Protein AF-A0A7W0VIK3-F1 (afdb_monomer_lite)

Radius of gyration: 18.2 Å; chains: 1; bounding box: 55×22×30 Å

Foldseek 3Di:
DDDPPPPDDPDDDPVCCVVCVPDDCPVVVVLVVDDPVVSVVVVVVVVVVVVVVVVVVVPD

Secondary structure (DSSP, 8-state):
----GGG---SPPHHHHHHHTT---HHHHHHHTS-HHHHHHHHHHHHHHHHHHHHHHH--

Sequence (60 aa):
MSLDLSLVSLETNPVIEAYKKDVDRTLIRENLKLTTEERLLKMMSMLRFTAEVRASRVKK

Structure (mmCIF, N/CA/C/O backbone):
data_AF-A0A7W0VIK3-F1
#
_entry.id   AF-A0A7W0VIK3-F1
#
loop_
_atom_site.group_PDB
_atom_site.id
_atom_site.type_symbol
_atom_site.label_atom_id
_atom_site.label_alt_id
_atom_site.label_comp_id
_atom_site.label_asym_id
_atom_site.label_entity_id
_atom_site.label_seq_id
_atom_site.pdbx_PDB_ins_code
_atom_site.Cartn_x
_atom_site.Cartn_y
_atom_site.Cartn_z
_atom_site.occupancy
_atom_site.B_iso_or_equiv
_atom_site.auth_seq_id
_atom_site.auth_comp_id
_atom_site.auth_asym_id
_atom_site.auth_atom_id
_atom_site.pdbx_PDB_model_num
ATOM 1 N N . MET A 1 1 ? 22.117 -4.207 13.408 1.00 44.66 1 MET A N 1
ATOM 2 C CA . MET A 1 1 ? 22.004 -5.070 12.215 1.00 44.66 1 MET A CA 1
ATOM 3 C C . MET A 1 1 ? 21.847 -4.148 11.017 1.00 44.66 1 MET A C 1
ATOM 5 O O . MET A 1 1 ? 20.777 -3.587 10.831 1.00 44.66 1 MET A O 1
ATOM 9 N N . SER A 1 2 ? 22.941 -3.849 10.319 1.00 58.62 2 SER A N 1
ATOM 10 C CA . SER A 1 2 ? 22.930 -2.977 9.142 1.00 58.62 2 SER A CA 1
ATOM 11 C C . SER A 1 2 ? 22.404 -3.771 7.949 1.00 58.62 2 SER A C 1
ATOM 13 O O . SER A 1 2 ? 23.033 -4.745 7.542 1.00 58.62 2 SER A O 1
ATOM 15 N N . LEU A 1 3 ? 21.236 -3.392 7.432 1.00 62.84 3 LEU A N 1
ATOM 16 C CA . LEU A 1 3 ? 20.741 -3.899 6.155 1.00 62.84 3 LEU A CA 1
ATOM 17 C C . LEU A 1 3 ? 21.626 -3.316 5.056 1.00 62.84 3 LEU A C 1
ATOM 19 O O . LEU A 1 3 ? 21.661 -2.101 4.869 1.00 62.84 3 LEU A O 1
ATOM 23 N N . ASP A 1 4 ? 22.359 -4.180 4.368 1.00 66.94 4 ASP A N 1
ATOM 24 C CA . ASP A 1 4 ? 23.071 -3.807 3.157 1.00 66.94 4 ASP A CA 1
ATOM 25 C C . ASP A 1 4 ? 22.048 -3.583 2.033 1.00 66.94 4 ASP A C 1
ATOM 27 O O . ASP A 1 4 ? 21.485 -4.526 1.475 1.00 66.94 4 ASP A O 1
ATOM 31 N N . LEU A 1 5 ? 21.762 -2.312 1.740 1.00 65.12 5 LEU A N 1
ATOM 32 C CA . LEU A 1 5 ? 20.855 -1.919 0.660 1.00 65.12 5 LEU A CA 1
ATOM 33 C C . LEU A 1 5 ? 21.469 -2.107 -0.740 1.00 65.12 5 LEU A C 1
ATOM 35 O O . LEU A 1 5 ? 20.760 -1.904 -1.725 1.00 65.12 5 LEU A O 1
ATOM 39 N N . SER A 1 6 ? 22.737 -2.522 -0.861 1.00 70.50 6 SER A N 1
ATOM 40 C CA . SER A 1 6 ? 23.395 -2.725 -2.162 1.00 70.50 6 SER A CA 1
ATOM 41 C C . SER A 1 6 ? 22.832 -3.902 -2.974 1.00 70.50 6 SER A C 1
ATOM 43 O O . SER A 1 6 ? 23.067 -3.989 -4.177 1.00 70.50 6 SER A O 1
ATOM 45 N N . LEU A 1 7 ? 22.029 -4.774 -2.352 1.00 69.12 7 LEU A N 1
ATOM 46 C CA . LEU A 1 7 ? 21.400 -5.927 -3.008 1.00 69.12 7 LEU A CA 1
ATOM 47 C C . LEU A 1 7 ? 20.166 -5.576 -3.856 1.00 69.12 7 LEU A C 1
ATOM 49 O O . LEU A 1 7 ? 19.676 -6.427 -4.601 1.00 69.12 7 LEU A O 1
ATOM 53 N N . VAL A 1 8 ? 19.631 -4.356 -3.753 1.00 77.56 8 VAL A N 1
ATOM 54 C CA . VAL A 1 8 ? 18.421 -3.958 -4.488 1.00 77.56 8 VAL A CA 1
ATOM 55 C C . VAL A 1 8 ? 18.811 -3.165 -5.732 1.00 77.56 8 VAL A C 1
ATOM 57 O O . VAL A 1 8 ? 19.082 -1.969 -5.666 1.00 77.56 8 VAL A O 1
ATOM 60 N N . SER A 1 9 ? 18.809 -3.834 -6.886 1.00 81.75 9 SER A N 1
ATOM 61 C CA . SER A 1 9 ? 18.945 -3.160 -8.180 1.00 81.75 9 SER A CA 1
ATOM 62 C C . SER A 1 9 ? 17.678 -2.365 -8.505 1.00 81.75 9 SER A C 1
ATOM 64 O O . SER A 1 9 ? 16.572 -2.906 -8.462 1.00 81.75 9 SER A O 1
ATOM 66 N N . LEU A 1 10 ? 17.844 -1.084 -8.841 1.00 83.69 10 LEU A N 1
ATOM 67 C CA . LEU A 1 10 ? 16.768 -0.216 -9.335 1.00 83.69 10 LEU A CA 1
ATOM 68 C C . LEU A 1 10 ? 16.605 -0.292 -10.860 1.00 83.69 10 LEU A C 1
ATOM 70 O O . LEU A 1 10 ? 15.708 0.347 -11.411 1.00 83.69 10 LEU A O 1
ATOM 74 N N . GLU A 1 11 ? 17.458 -1.070 -11.531 1.00 90.19 11 GLU A N 1
ATOM 75 C CA . GLU A 1 11 ? 17.331 -1.328 -12.958 1.00 90.19 11 GLU A CA 1
ATOM 76 C C . GLU A 1 11 ? 16.022 -2.052 -13.265 1.00 90.19 11 GLU A C 1
ATOM 78 O O . GLU A 1 11 ? 15.516 -2.876 -12.495 1.00 90.19 11 GLU A O 1
ATOM 83 N N . THR A 1 12 ? 15.469 -1.748 -14.433 1.00 88.56 12 THR A N 1
ATOM 84 C CA . THR A 1 12 ? 14.208 -2.349 -14.859 1.00 88.56 12 THR A CA 1
ATOM 85 C C . THR A 1 12 ? 14.410 -3.842 -15.114 1.00 88.56 12 THR A C 1
ATOM 87 O O . THR A 1 12 ? 15.230 -4.235 -15.941 1.00 88.56 12 THR A O 1
ATOM 90 N N . ASN A 1 13 ? 13.642 -4.689 -14.426 1.00 93.38 13 ASN A N 1
ATOM 91 C CA . ASN A 1 13 ? 13.698 -6.138 -14.604 1.00 93.38 13 ASN A CA 1
ATOM 92 C C . ASN A 1 13 ? 12.532 -6.606 -15.498 1.00 93.38 13 ASN A C 1
ATOM 94 O O . ASN A 1 13 ? 11.374 -6.380 -15.137 1.00 93.38 13 ASN A O 1
ATOM 98 N N . PRO A 1 14 ? 12.792 -7.300 -16.621 1.00 94.81 14 PRO A N 1
ATOM 99 C CA . PRO A 1 14 ? 11.752 -7.687 -17.577 1.00 94.81 14 PRO A CA 1
ATOM 100 C C . PRO A 1 14 ? 10.686 -8.614 -16.978 1.00 94.81 14 PRO A C 1
ATOM 102 O O . PRO A 1 14 ? 9.516 -8.519 -17.348 1.00 94.81 14 PRO A O 1
ATOM 105 N N . VAL A 1 15 ? 11.054 -9.472 -16.019 1.00 94.50 15 VAL A N 1
ATOM 106 C CA . VAL A 1 15 ? 10.094 -10.327 -15.303 1.00 94.50 15 VAL A CA 1
ATOM 107 C C . VAL A 1 15 ? 9.191 -9.473 -14.417 1.00 94.50 15 VAL A C 1
ATOM 109 O O . VAL A 1 15 ? 7.976 -9.655 -14.426 1.00 94.50 15 VAL A O 1
ATOM 112 N N . ILE A 1 16 ? 9.758 -8.500 -13.696 1.00 92.69 16 ILE A N 1
ATOM 113 C CA . ILE A 1 16 ? 8.970 -7.575 -12.871 1.00 92.69 16 ILE A CA 1
ATOM 114 C C . ILE A 1 16 ? 8.000 -6.787 -13.750 1.00 92.69 16 ILE A C 1
ATOM 116 O O . ILE A 1 16 ? 6.820 -6.720 -13.420 1.00 92.69 16 ILE A O 1
ATOM 120 N N . GLU A 1 17 ? 8.448 -6.239 -14.882 1.00 94.69 17 GLU A N 1
ATOM 121 C CA . GLU A 1 17 ? 7.570 -5.489 -15.789 1.00 94.69 17 GLU A CA 1
ATOM 122 C C . GLU A 1 17 ? 6.421 -6.341 -16.333 1.00 94.69 17 GLU A C 1
ATOM 124 O O . GLU A 1 17 ? 5.276 -5.881 -16.346 1.00 94.69 17 GLU A O 1
ATOM 129 N N . ALA A 1 18 ? 6.700 -7.594 -16.710 1.00 96.31 18 ALA A N 1
ATOM 130 C CA . ALA A 1 18 ? 5.693 -8.512 -17.230 1.00 96.31 18 ALA A CA 1
ATOM 131 C C . ALA A 1 18 ? 4.547 -8.758 -16.235 1.00 96.31 18 ALA A C 1
ATOM 133 O O . ALA A 1 18 ? 3.389 -8.779 -16.650 1.00 96.31 18 ALA A O 1
ATOM 134 N N . TYR A 1 19 ? 4.849 -8.895 -14.938 1.00 94.31 19 TYR A N 1
ATOM 135 C CA . TYR A 1 19 ? 3.832 -9.084 -13.894 1.00 94.31 19 TYR A CA 1
ATOM 136 C C . TYR A 1 19 ? 3.247 -7.770 -13.366 1.00 94.31 19 TYR A C 1
ATOM 138 O O . TYR A 1 19 ? 2.100 -7.733 -12.931 1.00 94.31 19 TYR A O 1
ATOM 146 N N . LYS A 1 20 ? 4.008 -6.672 -13.404 1.00 93.19 20 LYS A N 1
ATOM 147 C CA . LYS A 1 20 ? 3.579 -5.358 -12.902 1.00 93.19 20 LYS A CA 1
ATOM 148 C C . LYS A 1 20 ? 2.536 -4.694 -13.797 1.00 93.19 20 LYS A C 1
ATOM 150 O O . LYS A 1 20 ? 1.783 -3.858 -13.299 1.00 93.19 20 LYS A O 1
ATOM 155 N N . LYS A 1 21 ? 2.510 -5.021 -15.094 1.00 94.44 21 LYS A N 1
ATOM 156 C CA . LYS A 1 21 ? 1.685 -4.333 -16.102 1.00 94.44 21 LYS A CA 1
ATOM 157 C C . LYS A 1 21 ? 0.188 -4.295 -15.757 1.00 94.44 21 LYS A C 1
ATOM 159 O O . LYS A 1 21 ? -0.439 -3.265 -15.970 1.00 94.44 21 LYS A O 1
ATOM 164 N N . ASP A 1 22 ? -0.340 -5.363 -15.157 1.00 94.81 22 ASP A N 1
ATOM 165 C CA . ASP A 1 22 ? -1.771 -5.506 -14.845 1.00 94.81 22 ASP A CA 1
ATOM 166 C C . ASP A 1 22 ? -2.096 -5.190 -13.374 1.00 94.81 22 ASP A C 1
ATOM 168 O O . ASP A 1 22 ? -3.229 -5.345 -12.919 1.00 94.81 22 ASP A O 1
ATOM 172 N N . VAL A 1 23 ? -1.105 -4.735 -12.599 1.00 94.62 23 VAL A N 1
ATOM 173 C CA . VAL A 1 23 ? -1.301 -4.357 -11.198 1.00 94.62 23 VAL A CA 1
ATOM 174 C C . VAL A 1 23 ? -1.725 -2.894 -11.127 1.00 94.62 23 VAL A C 1
ATOM 176 O O . VAL A 1 23 ? -0.929 -1.988 -11.398 1.00 94.62 23 VAL A O 1
ATOM 179 N N . ASP 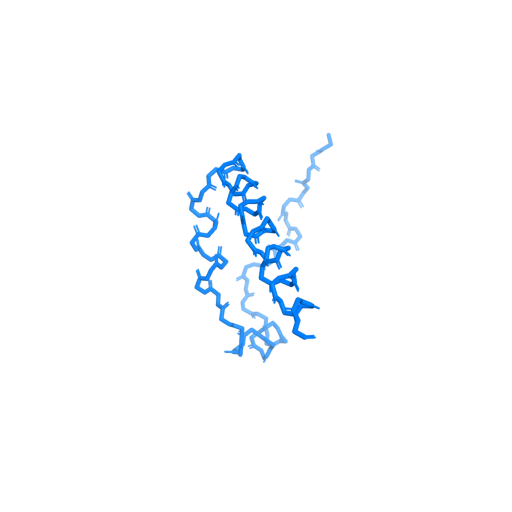A 1 24 ? -2.953 -2.643 -10.667 1.00 96.12 24 ASP A N 1
ATOM 180 C CA . ASP A 1 24 ? -3.355 -1.297 -10.265 1.00 96.12 24 ASP A CA 1
ATOM 181 C C . ASP A 1 24 ? -2.604 -0.887 -8.989 1.00 96.12 24 ASP A C 1
ATOM 183 O O . ASP A 1 24 ? -2.854 -1.357 -7.877 1.00 96.12 24 ASP A O 1
ATOM 187 N N . ARG A 1 25 ? -1.644 0.021 -9.165 1.00 95.19 25 ARG A N 1
ATOM 188 C CA . ARG A 1 25 ? -0.793 0.536 -8.087 1.00 95.19 25 ARG A CA 1
ATOM 189 C C . ARG A 1 25 ? -1.329 1.826 -7.472 1.00 95.19 25 ARG A C 1
ATOM 191 O O . ARG A 1 25 ? -0.636 2.403 -6.636 1.00 95.19 25 ARG A O 1
ATOM 198 N N . THR A 1 26 ? -2.516 2.292 -7.860 1.00 96.06 26 THR A N 1
ATOM 199 C CA . THR A 1 26 ? -3.098 3.552 -7.372 1.00 96.06 26 THR A CA 1
ATOM 200 C C . THR A 1 26 ? -3.211 3.536 -5.850 1.00 96.06 26 THR A C 1
ATOM 202 O O . THR A 1 26 ? -2.600 4.364 -5.176 1.00 96.06 26 THR A O 1
ATOM 205 N N . LEU A 1 27 ? -3.868 2.522 -5.279 1.00 94.31 27 LEU A N 1
ATOM 206 C CA . LEU A 1 27 ? -4.009 2.403 -3.822 1.00 94.31 27 LEU A CA 1
ATOM 207 C C . LEU A 1 27 ? -2.677 2.165 -3.100 1.00 94.31 27 LEU A C 1
ATOM 209 O O . LEU A 1 27 ? -2.498 2.647 -1.982 1.00 94.31 27 LEU A O 1
ATOM 213 N N . ILE A 1 28 ? -1.738 1.450 -3.728 1.00 93.75 28 ILE A N 1
ATOM 214 C CA . ILE A 1 28 ? -0.398 1.233 -3.167 1.00 93.75 28 ILE A CA 1
ATOM 215 C C . ILE A 1 28 ? 0.319 2.578 -3.021 1.00 93.75 28 ILE A C 1
ATOM 217 O O . ILE A 1 28 ? 0.825 2.887 -1.945 1.00 93.75 28 ILE A O 1
ATOM 221 N N . ARG A 1 29 ? 0.313 3.404 -4.073 1.00 96.38 29 ARG A N 1
ATOM 222 C CA . ARG A 1 29 ? 0.936 4.733 -4.060 1.00 96.38 29 ARG A CA 1
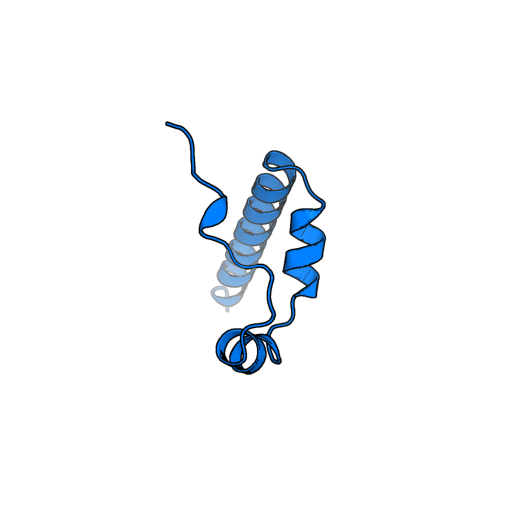ATOM 223 C C . ARG A 1 29 ? 0.271 5.670 -3.061 1.00 96.38 29 ARG A C 1
ATOM 225 O O . ARG A 1 29 ? 0.986 6.319 -2.307 1.00 96.38 29 ARG A O 1
ATOM 232 N N . GLU A 1 30 ? -1.058 5.705 -3.000 1.00 97.00 30 GLU A N 1
ATOM 233 C CA . GLU A 1 30 ? -1.756 6.540 -2.014 1.00 97.00 30 GLU A CA 1
ATOM 234 C C . GLU A 1 30 ? -1.441 6.115 -0.574 1.00 97.00 30 GLU A C 1
ATOM 236 O O . GLU A 1 30 ? -1.203 6.963 0.277 1.00 97.00 30 GLU A O 1
ATOM 241 N N . ASN A 1 31 ? -1.360 4.812 -0.288 1.00 96.56 31 ASN A N 1
ATOM 242 C CA . ASN A 1 31 ? -0.988 4.336 1.047 1.00 96.56 31 ASN A CA 1
ATOM 243 C C . ASN A 1 31 ? 0.482 4.603 1.398 1.00 96.56 31 ASN A C 1
ATOM 245 O O . A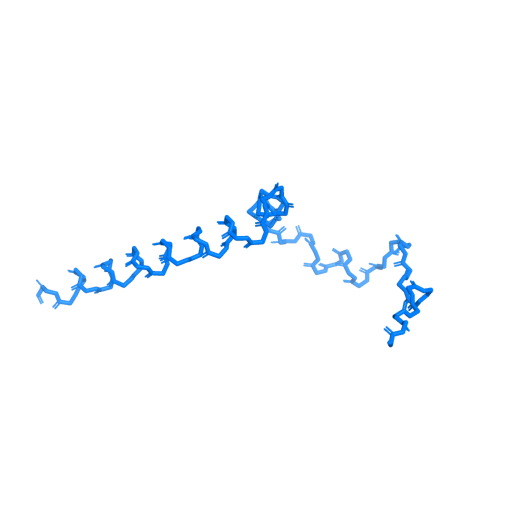SN A 1 31 ? 0.801 4.735 2.575 1.00 96.56 31 ASN A O 1
ATOM 249 N N . LEU A 1 32 ? 1.379 4.676 0.409 1.00 96.75 32 LEU A N 1
ATOM 250 C CA . LEU A 1 32 ? 2.789 5.007 0.634 1.00 96.75 32 LEU A CA 1
ATOM 251 C C . LEU A 1 32 ? 3.008 6.476 1.015 1.00 96.75 32 LEU A C 1
ATOM 253 O O . LEU A 1 32 ? 4.026 6.768 1.633 1.00 96.75 32 LEU A O 1
ATOM 257 N N . LYS A 1 33 ? 2.061 7.372 0.703 1.00 97.44 33 LYS A N 1
ATOM 258 C CA . LYS A 1 33 ? 2.083 8.772 1.164 1.00 97.44 33 LYS A CA 1
ATOM 259 C C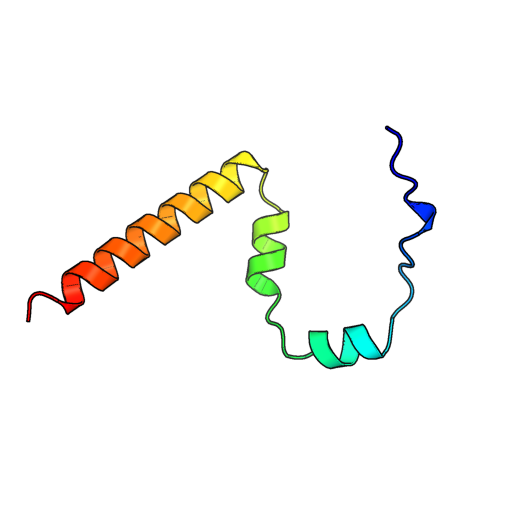 . LYS A 1 33 ? 1.731 8.922 2.647 1.00 97.44 33 LYS A C 1
ATOM 261 O O . LYS A 1 33 ? 2.041 9.949 3.235 1.00 97.44 33 LYS A O 1
ATOM 266 N N . LEU A 1 34 ? 1.064 7.924 3.228 1.00 98.00 34 LEU A N 1
ATOM 267 C CA . LEU A 1 34 ? 0.638 7.934 4.623 1.00 98.00 34 LEU A CA 1
ATOM 268 C C . LEU A 1 34 ? 1.767 7.477 5.547 1.00 98.00 34 LEU A C 1
ATOM 270 O O . LEU A 1 34 ? 2.549 6.574 5.214 1.00 98.00 34 LEU A O 1
ATOM 274 N N . THR A 1 35 ? 1.771 8.021 6.759 1.00 98.38 35 THR A N 1
ATOM 275 C CA . THR A 1 35 ? 2.558 7.478 7.867 1.00 98.38 35 THR A CA 1
ATOM 276 C C . THR A 1 35 ? 2.157 6.028 8.157 1.00 98.38 35 THR A C 1
ATOM 278 O O . THR A 1 35 ? 1.105 5.525 7.740 1.00 98.38 35 THR A O 1
ATOM 281 N N . THR A 1 36 ? 3.016 5.309 8.877 1.00 97.44 36 THR A N 1
ATOM 282 C CA . THR A 1 36 ? 2.732 3.927 9.280 1.00 97.44 36 THR A CA 1
ATOM 283 C C . THR A 1 36 ? 1.437 3.829 10.088 1.00 97.44 36 THR A C 1
ATOM 285 O O . THR A 1 36 ? 0.626 2.942 9.825 1.00 97.44 36 THR A O 1
ATOM 288 N N . GLU A 1 37 ? 1.211 4.757 11.020 1.00 98.38 37 GLU A N 1
ATOM 289 C CA . GLU A 1 37 ? 0.011 4.786 11.860 1.00 98.38 37 GLU A CA 1
ATOM 290 C C . GLU A 1 37 ? -1.261 5.017 11.038 1.00 98.38 37 GLU A C 1
ATOM 292 O O . GLU A 1 37 ? -2.195 4.217 11.104 1.00 98.38 37 GLU A O 1
ATOM 297 N N . GLU A 1 38 ? -1.283 6.046 10.189 1.00 98.56 38 GLU A N 1
ATOM 298 C CA . GLU A 1 38 ? -2.436 6.350 9.332 1.00 98.56 38 GLU A CA 1
ATOM 299 C C . GLU A 1 38 ? -2.810 5.167 8.430 1.00 98.56 38 GLU A C 1
ATOM 301 O O . GLU A 1 38 ? -3.989 4.864 8.233 1.00 98.56 38 GLU A O 1
ATOM 306 N N . ARG A 1 39 ? -1.811 4.451 7.905 1.00 97.38 39 ARG A N 1
ATOM 307 C CA . ARG A 1 39 ? -2.024 3.260 7.075 1.00 97.38 39 ARG A CA 1
ATOM 308 C C . ARG A 1 39 ? -2.689 2.130 7.854 1.00 97.38 39 ARG A C 1
ATOM 310 O O . ARG A 1 39 ? -3.591 1.480 7.323 1.00 97.38 39 ARG A O 1
ATOM 317 N N . LEU A 1 40 ? -2.270 1.907 9.100 1.00 97.62 40 LEU A N 1
ATOM 318 C CA . LEU A 1 40 ? -2.877 0.909 9.980 1.00 97.62 40 LEU A CA 1
ATOM 319 C C . LEU A 1 40 ? -4.317 1.289 10.328 1.00 97.62 40 LEU A C 1
ATOM 321 O O . LEU A 1 40 ? -5.216 0.461 10.180 1.00 97.62 40 LEU A O 1
ATOM 325 N N . LEU A 1 41 ? -4.565 2.549 10.694 1.00 98.38 41 LEU A N 1
ATOM 326 C CA . LEU A 1 41 ? -5.913 3.044 10.985 1.00 98.38 41 LEU A CA 1
ATOM 327 C C . LEU A 1 41 ? -6.846 2.904 9.775 1.00 98.38 41 LEU A C 1
ATOM 329 O O . LEU A 1 41 ? -7.971 2.409 9.905 1.00 98.38 41 LEU A O 1
ATOM 333 N N . LYS A 1 42 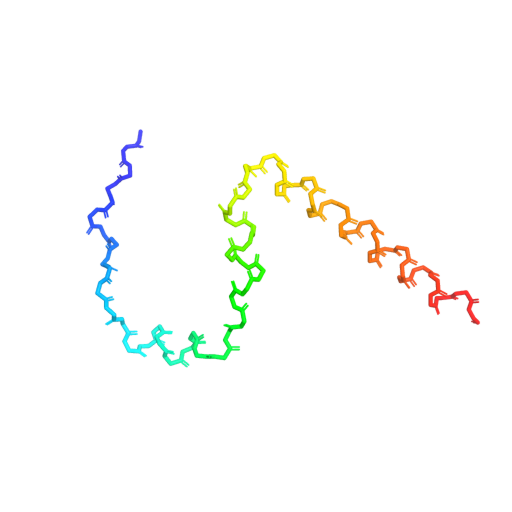? -6.361 3.262 8.579 1.00 97.25 42 LYS A N 1
ATOM 334 C CA . LYS A 1 42 ? -7.089 3.081 7.318 1.00 97.25 42 LYS A CA 1
ATOM 335 C C . LYS A 1 42 ? -7.406 1.607 7.054 1.00 97.25 42 LYS A C 1
ATOM 337 O O . LYS A 1 42 ? -8.543 1.286 6.714 1.00 97.25 42 LYS A O 1
ATOM 342 N N . MET A 1 43 ? -6.442 0.704 7.251 1.00 96.75 43 MET A N 1
ATOM 343 C CA . MET A 1 43 ? -6.655 -0.742 7.106 1.00 96.75 43 MET A CA 1
ATOM 344 C C . MET A 1 43 ? -7.721 -1.258 8.081 1.00 96.75 43 MET A C 1
ATOM 346 O O . MET A 1 43 ? -8.642 -1.958 7.665 1.00 96.75 43 MET A O 1
ATOM 350 N N . MET A 1 44 ? -7.641 -0.885 9.361 1.00 98.19 44 MET A N 1
ATOM 351 C CA . MET A 1 44 ? -8.619 -1.290 10.377 1.00 98.19 44 MET A CA 1
ATOM 352 C C . MET A 1 44 ? -10.033 -0.805 10.038 1.00 98.19 44 MET A C 1
ATOM 354 O O . MET A 1 44 ? -10.995 -1.550 10.216 1.00 98.19 44 MET A O 1
ATOM 358 N N . SER A 1 45 ? -10.163 0.425 9.528 1.00 97.94 45 SER A N 1
ATOM 359 C CA . SER A 1 45 ? -11.440 0.971 9.054 1.00 97.94 45 SER A CA 1
ATOM 360 C C . SER A 1 45 ? -12.038 0.123 7.927 1.00 97.94 45 SER A C 1
ATOM 362 O O . SER A 1 45 ? -13.190 -0.302 8.015 1.00 97.94 45 SER A O 1
ATOM 364 N N . MET A 1 46 ? -11.229 -0.217 6.917 1.00 96.75 46 MET A N 1
ATOM 365 C CA . MET A 1 46 ? -11.668 -1.066 5.806 1.00 96.75 46 MET A CA 1
ATOM 366 C C . MET A 1 46 ? -12.082 -2.463 6.279 1.00 96.75 4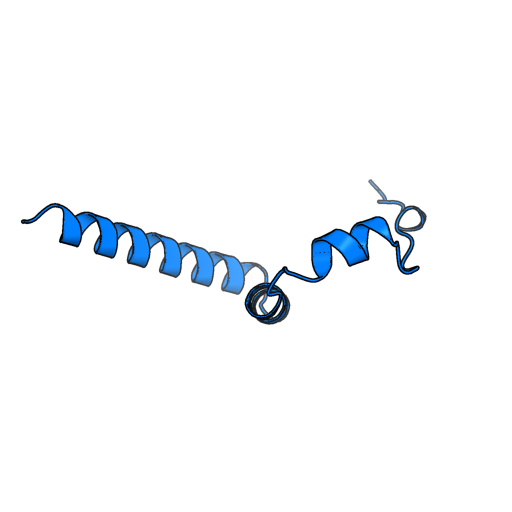6 MET A C 1
ATOM 368 O O . MET A 1 46 ? -13.110 -2.974 5.843 1.00 96.75 46 MET A O 1
ATOM 372 N N . LEU A 1 47 ? -11.331 -3.076 7.200 1.00 97.44 47 LEU A N 1
ATOM 373 C CA . LEU A 1 47 ? -11.684 -4.386 7.755 1.00 97.44 47 LEU A CA 1
ATOM 374 C C . LEU A 1 47 ? -13.041 -4.352 8.472 1.00 97.44 47 LEU A C 1
ATOM 376 O O . LEU A 1 47 ? -13.880 -5.213 8.202 1.00 97.44 47 LEU A O 1
ATOM 380 N N . ARG A 1 48 ? -13.295 -3.335 9.309 1.00 97.81 48 ARG A N 1
ATOM 381 C CA . ARG A 1 48 ? -14.603 -3.144 9.963 1.00 97.81 48 ARG A CA 1
ATOM 382 C C . ARG A 1 48 ? -15.732 -3.010 8.945 1.00 97.81 48 ARG A C 1
ATOM 384 O O . ARG A 1 48 ? -16.694 -3.769 9.014 1.00 97.81 48 ARG A O 1
ATOM 391 N N . PHE A 1 49 ? -15.559 -2.148 7.944 1.00 96.62 49 PHE A N 1
ATOM 392 C CA . PHE A 1 49 ? -16.536 -1.986 6.867 1.00 96.62 49 PHE A CA 1
ATOM 393 C C . PHE A 1 49 ? -16.834 -3.316 6.153 1.00 96.62 49 PHE A C 1
ATOM 395 O O . PHE A 1 49 ? -17.990 -3.683 5.954 1.00 96.62 49 PHE A O 1
ATOM 402 N N . THR A 1 50 ? -15.806 -4.099 5.809 1.00 96.44 50 THR A N 1
ATOM 403 C CA . THR A 1 50 ? -16.025 -5.398 5.150 1.00 96.44 50 THR A CA 1
ATOM 404 C C . THR A 1 50 ? -16.745 -6.406 6.042 1.00 96.44 50 THR A C 1
ATOM 406 O O . THR A 1 50 ? -17.546 -7.196 5.537 1.00 96.44 50 THR A O 1
ATOM 409 N N . ALA A 1 51 ? -16.493 -6.385 7.353 1.00 96.31 51 ALA A N 1
ATOM 410 C CA . ALA A 1 51 ? -17.198 -7.232 8.306 1.00 96.31 51 ALA A CA 1
ATOM 411 C C . ALA A 1 51 ? -18.690 -6.871 8.363 1.00 96.31 51 ALA A C 1
ATOM 413 O O . ALA A 1 51 ? -19.536 -7.760 8.281 1.00 96.31 51 ALA A O 1
ATOM 414 N N . GLU A 1 52 ? -19.013 -5.578 8.403 1.00 95.81 52 GLU A N 1
ATOM 415 C CA . GLU A 1 52 ? -20.393 -5.079 8.382 1.00 95.81 52 GLU A CA 1
ATOM 416 C C . GLU A 1 52 ? -21.121 -5.451 7.082 1.00 95.81 52 GLU A C 1
ATOM 418 O O . GLU A 1 52 ? -22.238 -5.972 7.120 1.00 95.81 52 GLU A O 1
ATOM 423 N N . VAL A 1 53 ? -20.471 -5.274 5.926 1.00 95.75 53 VAL A N 1
ATOM 424 C CA . VAL A 1 53 ? -21.026 -5.669 4.619 1.00 95.75 53 VAL A CA 1
ATOM 425 C C . VAL A 1 53 ? -21.263 -7.180 4.534 1.00 95.75 53 VAL A C 1
ATOM 427 O O . VAL A 1 53 ? -22.238 -7.626 3.931 1.00 95.75 53 VAL A O 1
ATOM 430 N N . ARG A 1 54 ? -20.389 -8.000 5.125 1.00 94.00 54 ARG A N 1
ATOM 431 C CA . ARG A 1 54 ? -20.604 -9.455 5.188 1.00 94.00 54 ARG A CA 1
ATOM 432 C C . ARG A 1 54 ? -21.786 -9.798 6.088 1.00 94.00 54 ARG A C 1
ATOM 434 O O . ARG A 1 54 ? -22.627 -10.595 5.686 1.00 94.00 54 ARG A O 1
ATOM 441 N N . ALA A 1 55 ? -21.878 -9.176 7.261 1.00 94.25 55 ALA A N 1
ATOM 442 C CA . ALA A 1 55 ? -22.968 -9.409 8.204 1.00 94.25 55 ALA A CA 1
ATOM 443 C C . ALA A 1 55 ? -24.341 -9.019 7.626 1.00 94.25 55 ALA A C 1
ATOM 445 O O . ALA A 1 55 ? -25.329 -9.708 7.875 1.00 94.25 55 ALA A O 1
ATOM 446 N N . SER A 1 56 ? -24.416 -7.957 6.817 1.00 90.94 56 SER A N 1
ATOM 447 C CA . SER A 1 56 ? -25.673 -7.525 6.190 1.00 90.94 56 SER A CA 1
ATOM 448 C C . SER A 1 56 ? -26.172 -8.477 5.097 1.00 90.94 56 SER A C 1
ATOM 450 O O . SER A 1 56 ? -27.379 -8.588 4.898 1.00 90.94 56 SER A O 1
ATOM 452 N N . ARG A 1 57 ? -25.277 -9.225 4.433 1.00 81.50 57 ARG A N 1
ATOM 453 C CA . ARG A 1 57 ? -25.646 -10.234 3.420 1.00 81.50 57 ARG A CA 1
ATOM 454 C C . ARG A 1 57 ? -26.256 -11.513 4.001 1.00 81.50 57 ARG A C 1
ATOM 456 O O . ARG A 1 57 ? -26.932 -12.220 3.266 1.00 81.50 57 ARG A O 1
ATOM 463 N N . VAL A 1 58 ? -26.019 -11.813 5.280 1.00 68.06 58 VAL A N 1
ATOM 464 C CA . VAL A 1 58 ? -26.501 -13.041 5.947 1.00 68.06 58 VAL A CA 1
ATOM 465 C C . VAL A 1 58 ? -27.903 -12.860 6.554 1.00 68.06 58 VAL A C 1
ATOM 467 O O . VAL A 1 58 ? -28.577 -13.839 6.842 1.00 68.06 58 VAL A O 1
ATOM 470 N N . LYS A 1 59 ? -28.389 -11.621 6.713 1.00 59.84 59 LYS A N 1
ATOM 471 C CA . LYS A 1 59 ? -29.726 -11.315 7.260 1.00 59.84 59 LYS A CA 1
ATOM 472 C C . LYS A 1 59 ? -30.851 -11.347 6.209 1.00 59.84 59 LYS A C 1
ATOM 474 O O . LYS A 1 59 ? -31.750 -10.509 6.266 1.00 59.84 59 LYS A O 1
ATOM 479 N N . LYS A 1 60 ? -30.792 -12.265 5.244 1.00 49.28 60 LYS A N 1
ATOM 480 C CA . LYS A 1 60 ? -31.835 -12.433 4.224 1.00 49.28 60 LYS A CA 1
ATOM 481 C C . LYS A 1 60 ? -32.502 -13.792 4.337 1.00 49.28 60 LYS A C 1
ATOM 483 O O . LYS A 1 60 ? -31.758 -14.771 4.551 1.00 49.28 60 LYS A O 1
#

pLDDT: mean 89.03, std 13.41, range [44.66, 98.56]